Protein AF-A0A3B8ZGS5-F1 (afdb_monomer_lite)

Structure (mmCIF, N/CA/C/O backbone):
data_AF-A0A3B8ZGS5-F1
#
_entry.id   AF-A0A3B8ZGS5-F1
#
loop_
_atom_site.group_PDB
_atom_site.id
_atom_site.type_symbol
_atom_site.label_atom_id
_atom_site.label_alt_id
_atom_site.label_comp_id
_atom_site.label_asym_id
_atom_site.label_entity_id
_atom_site.label_seq_id
_atom_site.pdbx_PDB_ins_code
_atom_site.Cartn_x
_atom_site.Cartn_y
_atom_site.Cartn_z
_atom_site.occupancy
_atom_site.B_iso_or_equiv
_atom_site.auth_seq_id
_atom_site.auth_comp_id
_atom_site.auth_asym_id
_atom_site.auth_atom_id
_atom_site.pdbx_PDB_model_num
ATOM 1 N N . MET A 1 1 ? -25.877 26.469 6.841 1.00 47.53 1 MET A N 1
ATOM 2 C CA . MET A 1 1 ? -24.872 25.607 7.500 1.00 47.53 1 MET A CA 1
ATOM 3 C C . MET A 1 1 ? -23.928 26.502 8.294 1.00 47.53 1 MET A C 1
ATOM 5 O O . MET A 1 1 ? -23.111 27.204 7.712 1.00 47.53 1 MET A O 1
ATOM 9 N N . THR A 1 2 ? -24.150 26.614 9.603 1.00 38.12 2 THR A N 1
ATOM 10 C CA . THR A 1 2 ? -23.536 27.650 10.447 1.00 38.12 2 THR A CA 1
ATOM 11 C C . THR A 1 2 ? -22.122 27.236 10.833 1.00 38.12 2 THR A C 1
ATOM 13 O O . THR A 1 2 ? -21.930 26.337 11.646 1.00 38.12 2 THR A O 1
ATOM 16 N N . ILE A 1 3 ? -21.116 27.889 10.255 1.00 49.31 3 ILE A N 1
ATOM 17 C CA . ILE A 1 3 ? -19.735 27.740 10.712 1.00 49.31 3 ILE A CA 1
ATOM 18 C C . ILE A 1 3 ? -19.666 28.316 12.132 1.00 49.31 3 ILE A C 1
ATOM 20 O O . ILE A 1 3 ? -19.899 29.506 12.343 1.00 49.31 3 ILE A O 1
ATOM 24 N N . SER A 1 4 ? -19.399 27.456 13.117 1.00 54.16 4 SER A N 1
ATOM 25 C CA . SER A 1 4 ? -19.350 27.838 14.530 1.00 54.16 4 SER A CA 1
ATOM 26 C C . SER A 1 4 ? -18.332 28.963 14.766 1.00 54.16 4 SER A C 1
ATOM 28 O O . SER A 1 4 ? -17.209 28.927 14.257 1.00 54.16 4 SER A O 1
ATOM 30 N N . HIS A 1 5 ? -18.709 29.955 15.579 1.00 51.34 5 HIS A N 1
ATOM 31 C CA . HIS A 1 5 ? -17.921 31.154 15.911 1.00 51.34 5 HIS A CA 1
ATOM 32 C C . HIS A 1 5 ? -16.497 30.830 16.421 1.00 51.34 5 HIS A C 1
ATOM 34 O O . HIS A 1 5 ? -15.553 31.609 16.244 1.00 51.34 5 HIS A O 1
ATOM 40 N N . ARG A 1 6 ? -16.314 29.633 17.002 1.00 52.38 6 ARG A N 1
ATOM 41 C CA . ARG A 1 6 ? -15.012 29.113 17.444 1.00 52.38 6 ARG A CA 1
ATOM 42 C C . ARG A 1 6 ? -14.059 28.820 16.279 1.00 52.38 6 ARG A C 1
ATOM 44 O O . ARG A 1 6 ? -12.874 29.127 16.392 1.00 52.38 6 ARG A O 1
ATOM 51 N N . LEU A 1 7 ? -14.564 28.327 15.145 1.00 55.72 7 LEU A N 1
ATOM 52 C CA . LEU A 1 7 ? -13.753 28.048 13.955 1.00 55.72 7 LEU A CA 1
ATOM 53 C C . LEU A 1 7 ? -13.251 29.350 13.311 1.00 55.72 7 LEU A C 1
ATOM 55 O O . LEU A 1 7 ? -12.074 29.463 12.973 1.00 55.72 7 LEU A O 1
ATOM 59 N N . LEU A 1 8 ? -14.101 30.382 13.243 1.00 56.75 8 LEU A N 1
ATOM 60 C CA . LEU A 1 8 ? -13.719 31.696 12.708 1.00 56.75 8 LEU A CA 1
ATOM 61 C C . LEU A 1 8 ? -12.617 32.372 13.544 1.00 56.75 8 LEU A C 1
ATOM 63 O O . LEU A 1 8 ? -11.706 33.007 13.005 1.00 56.75 8 LEU A O 1
ATOM 67 N N . THR A 1 9 ? -12.686 32.213 14.867 1.00 53.72 9 THR A N 1
ATOM 68 C CA . THR A 1 9 ? -11.722 32.806 15.807 1.00 53.72 9 THR A CA 1
ATOM 69 C C . THR A 1 9 ? -10.350 32.131 15.713 1.00 53.72 9 THR A C 1
ATOM 71 O O . THR A 1 9 ? -9.321 32.812 15.716 1.00 53.72 9 THR A O 1
ATOM 74 N N . LEU A 1 10 ? -10.321 30.804 15.547 1.00 56.22 10 LEU A N 1
ATOM 75 C CA . LEU A 1 10 ? -9.086 30.045 15.329 1.00 56.22 10 LEU A CA 1
ATOM 76 C C . LEU A 1 10 ? -8.436 30.388 13.977 1.00 56.22 10 LEU A C 1
ATOM 78 O O . LEU A 1 10 ? -7.222 30.591 13.907 1.00 56.22 10 LEU A O 1
ATOM 82 N N . LEU A 1 11 ? -9.241 30.573 12.925 1.00 59.12 11 LEU A N 1
ATOM 83 C CA . LEU A 1 11 ? -8.755 30.969 11.599 1.00 59.12 11 LEU A CA 1
ATOM 84 C C . LEU A 1 11 ? -8.170 32.395 11.585 1.00 59.12 11 LEU A C 1
ATOM 86 O O . LEU A 1 11 ? -7.154 32.630 10.928 1.00 59.12 11 LEU A O 1
ATOM 90 N N . ARG A 1 12 ? -8.738 33.343 12.352 1.00 61.16 12 ARG A N 1
ATOM 91 C CA . ARG A 1 12 ? -8.172 34.701 12.514 1.00 61.16 12 ARG A CA 1
ATOM 92 C C . ARG A 1 12 ? -6.821 34.702 13.236 1.00 61.16 12 ARG A C 1
ATOM 94 O O . ARG A 1 12 ? -5.931 35.444 12.830 1.00 61.16 12 ARG A O 1
ATOM 101 N N . ARG A 1 13 ? -6.635 33.854 14.255 1.00 59.31 13 ARG A N 1
ATOM 102 C CA . ARG A 1 13 ? -5.340 33.712 14.950 1.00 59.31 13 ARG A CA 1
ATOM 103 C C . ARG A 1 13 ? -4.267 33.063 14.066 1.00 59.31 13 ARG A C 1
ATOM 105 O O . ARG A 1 13 ? -3.110 33.470 14.135 1.00 59.31 13 ARG A O 1
ATOM 112 N N . SER A 1 14 ? -4.646 32.120 13.198 1.00 55.78 14 SER A N 1
ATOM 113 C CA . SER A 1 14 ? -3.721 31.466 12.258 1.00 55.78 14 SER A CA 1
ATOM 114 C C . SER A 1 14 ? -3.188 32.425 11.175 1.00 55.78 14 SER A C 1
ATOM 116 O O . SER A 1 14 ? -1.990 32.423 10.883 1.00 55.78 14 SER A O 1
ATOM 118 N N . LYS A 1 15 ? -4.026 33.348 10.665 1.00 56.66 15 LYS A N 1
ATOM 119 C CA . LYS A 1 15 ? -3.617 34.372 9.676 1.00 56.66 15 LYS A CA 1
ATOM 120 C C . LYS A 1 15 ? -2.431 35.232 10.133 1.00 56.66 15 LYS A C 1
ATOM 122 O O . LYS A 1 15 ? -1.533 35.482 9.334 1.00 56.66 15 LYS A O 1
ATOM 127 N N . ASN A 1 16 ? -2.389 35.632 11.406 1.00 51.88 16 ASN A N 1
ATOM 128 C CA . ASN A 1 16 ? -1.312 36.485 11.926 1.00 51.88 16 ASN A CA 1
ATOM 129 C C . ASN A 1 16 ? 0.015 35.736 12.133 1.00 51.88 16 ASN A C 1
ATOM 131 O O . ASN A 1 16 ? 1.069 36.365 12.141 1.00 51.88 16 ASN A O 1
ATOM 135 N N . LYS A 1 17 ? -0.011 34.402 12.275 1.00 58.69 17 LYS A N 1
ATOM 136 C CA . LYS A 1 17 ? 1.197 33.594 12.515 1.00 58.69 17 LYS A CA 1
ATOM 137 C C . LYS A 1 17 ? 1.840 33.069 11.220 1.00 58.69 17 LYS A C 1
ATOM 139 O O . LYS A 1 17 ? 3.037 32.808 11.206 1.00 58.69 17 LYS A O 1
ATOM 144 N N . MET A 1 18 ? 1.086 32.951 10.120 1.00 56.12 18 MET A N 1
ATOM 145 C CA . MET A 1 18 ? 1.530 32.257 8.893 1.00 56.12 18 MET A CA 1
ATOM 146 C C . MET A 1 18 ? 2.037 33.156 7.745 1.00 56.12 18 MET A C 1
ATOM 148 O O . MET A 1 18 ? 2.210 32.689 6.621 1.00 56.12 18 MET A O 1
ATOM 152 N N . SER A 1 19 ? 2.338 34.431 8.001 1.00 50.88 19 SER A N 1
ATOM 153 C CA . SER A 1 19 ? 2.693 35.422 6.965 1.00 50.88 19 SER A CA 1
ATOM 154 C C . SER A 1 19 ? 4.053 35.227 6.250 1.00 50.88 19 SER A C 1
ATOM 156 O O . SER A 1 19 ? 4.438 36.092 5.467 1.00 50.88 19 SER A O 1
ATOM 158 N N . LYS A 1 20 ? 4.813 34.145 6.473 1.00 57.00 20 LYS A N 1
ATOM 159 C CA . LYS A 1 20 ? 6.208 34.048 5.981 1.00 57.00 20 LYS A CA 1
ATOM 160 C C . LYS A 1 20 ? 6.483 33.046 4.853 1.00 57.00 20 LYS A C 1
ATOM 162 O O . LYS A 1 20 ? 7.611 32.995 4.385 1.00 57.00 20 LYS A O 1
ATOM 167 N N . SER A 1 21 ? 5.496 32.290 4.363 1.00 57.78 21 SER A N 1
ATOM 168 C CA . SER A 1 21 ? 5.717 31.369 3.233 1.00 57.78 21 SER A CA 1
ATOM 169 C C . SER A 1 21 ? 4.589 31.428 2.207 1.00 57.78 21 SER A C 1
ATOM 171 O O . SER A 1 21 ? 3.412 31.265 2.536 1.00 57.78 21 SER A O 1
ATOM 173 N N . SER A 1 22 ? 4.953 31.642 0.941 1.00 55.81 22 SER A N 1
ATOM 174 C CA . SER A 1 22 ? 4.028 31.622 -0.197 1.00 55.81 22 SER A CA 1
ATOM 175 C C . SER A 1 22 ? 3.316 30.272 -0.355 1.00 55.81 22 SER A C 1
ATOM 177 O O . SER A 1 22 ? 2.145 30.268 -0.727 1.00 55.81 22 SER A O 1
ATOM 179 N N . SER A 1 23 ? 3.940 29.154 0.046 1.00 55.75 23 SER A N 1
ATOM 180 C CA . SER A 1 23 ? 3.273 27.841 0.093 1.00 55.75 23 SER A CA 1
ATOM 181 C C . SER A 1 23 ? 2.126 27.799 1.106 1.00 55.75 23 SER A C 1
ATOM 183 O O . SER A 1 23 ? 1.057 27.274 0.800 1.00 55.75 23 SER A O 1
ATOM 185 N N . ASN A 1 24 ? 2.286 28.430 2.276 1.00 53.22 24 ASN A N 1
ATOM 186 C CA . ASN A 1 24 ? 1.238 28.457 3.306 1.00 53.22 24 ASN A CA 1
ATOM 187 C C . ASN A 1 24 ? 0.041 29.332 2.913 1.00 53.22 24 ASN A C 1
ATOM 189 O O . ASN A 1 24 ? -1.090 29.046 3.305 1.00 53.22 24 ASN A O 1
ATOM 193 N N . ARG A 1 25 ? 0.260 30.371 2.094 1.00 56.31 25 ARG A N 1
ATOM 194 C CA . ARG A 1 25 ? -0.832 31.198 1.552 1.00 56.31 25 ARG A CA 1
ATOM 195 C C . ARG A 1 25 ? -1.698 30.417 0.564 1.00 56.31 25 ARG A C 1
ATOM 197 O O . ARG A 1 25 ? -2.920 30.532 0.617 1.00 56.31 25 ARG A O 1
ATOM 204 N N . ASN A 1 26 ? -1.077 29.595 -0.282 1.00 51.69 26 ASN A N 1
ATOM 205 C CA . ASN A 1 26 ? -1.786 28.789 -1.277 1.00 51.69 26 ASN A CA 1
ATOM 206 C C . ASN A 1 26 ? -2.587 27.650 -0.628 1.00 51.69 26 ASN A C 1
ATOM 208 O O . ASN A 1 26 ? -3.735 27.431 -1.002 1.00 51.69 26 ASN A O 1
ATOM 212 N N . LEU A 1 27 ? -2.037 26.998 0.401 1.00 57.28 27 LEU A N 1
ATOM 213 C CA . LEU A 1 27 ? -2.733 25.957 1.170 1.00 57.28 27 LEU A CA 1
ATOM 214 C C . LEU A 1 27 ? -3.949 26.499 1.937 1.00 57.28 27 LEU A C 1
ATOM 216 O O . LEU A 1 27 ? -5.017 25.895 1.916 1.00 57.28 27 LEU A O 1
ATOM 220 N N . PHE A 1 28 ? -3.823 27.665 2.578 1.00 58.69 28 PHE A N 1
ATOM 221 C CA . PHE A 1 28 ? -4.922 28.250 3.352 1.00 58.69 28 PHE A CA 1
ATOM 222 C C . PHE A 1 28 ? -6.029 28.830 2.466 1.00 58.69 28 PHE A C 1
ATOM 224 O O . PHE A 1 28 ? -7.204 28.735 2.815 1.00 58.69 28 PHE A O 1
ATOM 231 N N . ARG A 1 29 ? -5.664 29.398 1.305 1.00 56.28 29 ARG A N 1
ATOM 232 C CA . ARG A 1 29 ? -6.634 29.788 0.273 1.00 56.28 29 ARG A CA 1
ATOM 233 C C . ARG A 1 29 ? -7.429 28.555 -0.165 1.00 56.28 29 ARG A C 1
ATOM 235 O O . ARG A 1 29 ? -8.645 28.551 -0.031 1.00 56.28 29 ARG A O 1
ATOM 242 N N . ARG A 1 30 ? -6.737 27.461 -0.495 1.00 56.09 30 ARG A N 1
ATOM 243 C CA . ARG A 1 30 ? -7.349 26.202 -0.944 1.00 56.09 30 ARG A CA 1
ATOM 244 C C . ARG A 1 30 ? -8.285 25.544 0.082 1.00 56.09 30 ARG A C 1
ATOM 246 O O . ARG A 1 30 ? -9.258 24.912 -0.297 1.00 56.09 30 ARG A O 1
ATOM 253 N N . LEU A 1 31 ? -8.036 25.714 1.383 1.00 58.28 31 LEU A N 1
ATOM 254 C CA . LEU A 1 31 ? -8.888 25.156 2.446 1.00 58.28 31 LEU A CA 1
ATOM 255 C C . LEU A 1 31 ? -10.187 25.944 2.694 1.00 58.28 31 LEU A C 1
ATOM 257 O O . LEU A 1 31 ? -11.115 25.397 3.298 1.00 58.28 31 LEU A O 1
ATOM 261 N N . ILE A 1 32 ? -10.241 27.214 2.279 1.00 63.81 32 ILE A N 1
ATOM 262 C CA . ILE A 1 32 ? -11.315 28.153 2.645 1.00 63.81 32 ILE A CA 1
ATOM 263 C C . ILE A 1 32 ? -12.138 28.600 1.433 1.00 63.81 32 ILE A C 1
ATOM 265 O O . ILE A 1 32 ? -13.312 28.914 1.614 1.00 63.81 32 ILE A O 1
ATOM 269 N N . THR A 1 33 ? -11.555 28.652 0.230 1.00 53.88 33 THR A N 1
ATOM 270 C CA . THR A 1 33 ? -12.253 29.151 -0.969 1.00 53.88 33 THR A CA 1
ATOM 271 C C . THR A 1 33 ? -12.751 28.077 -1.918 1.00 53.88 33 THR A C 1
ATOM 273 O O . THR A 1 33 ? -13.684 28.368 -2.659 1.00 53.88 33 THR A O 1
ATOM 276 N N . GLU A 1 34 ? -12.201 26.863 -1.886 1.00 57.06 34 GLU A N 1
ATOM 277 C CA . GLU A 1 34 ? -12.686 25.807 -2.777 1.00 57.06 34 GLU A CA 1
ATOM 278 C C . GLU A 1 34 ? -13.935 25.134 -2.186 1.00 57.06 34 GLU A C 1
ATOM 280 O O . GLU A 1 34 ? -13.956 24.846 -0.978 1.00 57.06 34 GLU A O 1
ATOM 285 N N . PRO A 1 35 ? -14.983 24.882 -3.000 1.00 58.28 35 PRO A N 1
ATOM 286 C CA . PRO A 1 35 ? -16.100 24.0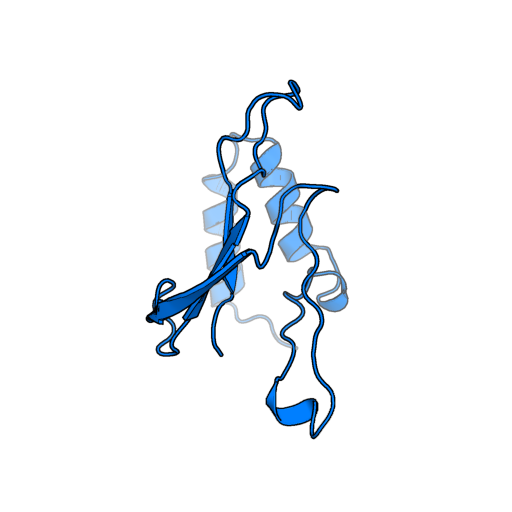31 -2.610 1.00 58.28 35 PRO A CA 1
ATOM 287 C C . PRO A 1 35 ? -15.568 22.729 -2.004 1.00 58.28 35 PRO A C 1
ATOM 289 O O . PRO A 1 35 ? -14.584 22.174 -2.491 1.00 58.28 35 PRO A O 1
ATOM 292 N N . LEU A 1 36 ? -16.197 22.239 -0.930 1.00 57.00 36 LEU A N 1
ATOM 293 C CA . LEU A 1 36 ? -15.723 21.057 -0.189 1.00 57.00 36 LEU A CA 1
ATOM 294 C C . LEU A 1 36 ? -15.540 19.812 -1.078 1.00 57.00 36 LEU A C 1
ATOM 296 O O . LEU A 1 36 ? -14.762 18.939 -0.712 1.00 57.00 36 LEU A O 1
ATOM 300 N N . GLU A 1 37 ? -16.182 19.789 -2.244 1.00 54.03 37 GLU A N 1
ATOM 301 C CA . GLU A 1 37 ? -16.098 18.740 -3.264 1.00 54.03 37 GLU A CA 1
ATOM 302 C C . GLU A 1 37 ? -14.771 18.718 -4.053 1.00 54.03 37 GLU A C 1
ATOM 304 O O . GLU A 1 37 ? -14.395 17.680 -4.584 1.00 54.03 37 GLU A O 1
ATOM 309 N N . GLU A 1 38 ? -14.013 19.821 -4.108 1.00 57.06 38 GLU A N 1
ATOM 310 C CA . GLU A 1 38 ? -12.672 19.865 -4.733 1.00 57.06 38 GLU A CA 1
ATOM 311 C C . GLU A 1 38 ? -11.530 19.663 -3.728 1.00 57.06 38 GLU A C 1
ATOM 313 O O . GLU A 1 38 ? -10.339 19.662 -4.077 1.00 57.06 38 GLU A O 1
ATOM 318 N N . ARG A 1 39 ? -11.866 19.446 -2.450 1.00 58.41 39 ARG A N 1
ATOM 319 C CA . ARG A 1 39 ? -10.906 18.844 -1.528 1.00 58.41 39 ARG A CA 1
ATOM 320 C C . ARG A 1 39 ? -10.612 17.483 -2.115 1.00 58.41 39 ARG A C 1
ATOM 322 O O . ARG A 1 39 ? -11.522 16.682 -2.247 1.00 58.41 39 ARG A O 1
ATOM 329 N N . ARG A 1 40 ? -9.364 17.236 -2.507 1.00 56.72 40 ARG A N 1
ATOM 330 C CA . ARG A 1 40 ? -8.917 15.915 -2.940 1.00 56.72 40 ARG A CA 1
ATOM 331 C C . ARG A 1 40 ? -9.195 14.958 -1.780 1.00 56.72 40 ARG A C 1
ATOM 333 O O . ARG A 1 40 ? -8.404 14.879 -0.844 1.00 56.72 40 ARG A O 1
ATOM 340 N N . LEU A 1 41 ? -10.376 14.348 -1.800 1.00 51.34 41 LEU A N 1
ATOM 341 C CA . LEU A 1 41 ? -10.790 13.328 -0.865 1.00 51.34 41 LEU A CA 1
ATOM 342 C C . LEU A 1 41 ? -9.760 12.226 -1.060 1.00 51.34 41 LEU A C 1
ATOM 344 O O . LEU A 1 41 ? -9.540 11.781 -2.191 1.00 51.34 41 LEU A O 1
ATOM 348 N N . LEU A 1 42 ? -9.071 11.843 0.015 1.00 53.94 42 LEU A N 1
ATOM 349 C CA . LEU A 1 42 ? -8.420 10.542 0.028 1.00 53.94 42 LEU A CA 1
ATOM 350 C C . LEU A 1 42 ? -9.510 9.571 -0.413 1.00 53.94 42 LEU A C 1
ATOM 352 O O . LEU A 1 42 ? -10.581 9.530 0.193 1.00 53.94 42 LEU A O 1
ATOM 356 N N . THR A 1 43 ? -9.320 8.947 -1.570 1.00 63.78 43 THR A N 1
ATOM 357 C CA . THR A 1 43 ? -10.334 8.063 -2.127 1.00 63.78 43 THR A CA 1
ATOM 358 C C . THR A 1 43 ? -10.223 6.782 -1.324 1.00 63.78 43 THR A C 1
ATOM 360 O O . THR A 1 43 ? -9.465 5.886 -1.676 1.00 63.78 43 THR A O 1
ATOM 363 N N . THR A 1 44 ? -10.879 6.759 -0.166 1.00 69.56 44 THR A N 1
ATOM 364 C CA . THR A 1 44 ? -11.005 5.558 0.646 1.00 69.56 44 THR A CA 1
ATOM 365 C C . THR A 1 44 ? -11.762 4.546 -0.196 1.00 69.56 44 THR A C 1
ATOM 367 O O . THR A 1 44 ? -12.904 4.785 -0.590 1.00 69.56 44 THR A O 1
ATOM 370 N N . ILE A 1 45 ? -11.098 3.444 -0.525 1.00 75.00 45 ILE A N 1
ATOM 371 C CA . ILE A 1 45 ? -11.756 2.296 -1.130 1.00 75.00 45 ILE A CA 1
ATOM 372 C C . ILE A 1 45 ? -12.320 1.486 0.029 1.00 75.00 45 ILE A C 1
ATOM 374 O O . ILE A 1 45 ? -11.561 0.931 0.818 1.00 75.00 45 ILE A O 1
ATOM 378 N N . ASP A 1 46 ? -13.644 1.433 0.139 1.00 76.81 46 ASP A N 1
ATOM 379 C CA . ASP A 1 46 ? -14.300 0.525 1.074 1.00 76.81 46 ASP A CA 1
ATOM 380 C C . ASP A 1 46 ? -14.130 -0.913 0.566 1.00 76.81 46 ASP A C 1
ATOM 382 O O . ASP A 1 46 ? -14.788 -1.330 -0.392 1.00 76.81 46 ASP A O 1
ATOM 386 N N . LEU A 1 47 ? -13.240 -1.671 1.209 1.00 74.31 47 LEU A N 1
ATOM 387 C CA . LEU A 1 47 ? -12.962 -3.060 0.851 1.00 74.31 47 LEU A CA 1
ATOM 388 C C . LEU A 1 47 ? -14.192 -3.962 1.022 1.00 74.31 47 LEU A C 1
ATOM 390 O O . LEU A 1 47 ? -14.348 -4.920 0.266 1.00 74.31 47 LEU A O 1
ATOM 394 N N . ALA A 1 48 ? -15.093 -3.646 1.959 1.00 77.44 48 ALA A N 1
ATOM 395 C CA . ALA A 1 48 ? -16.319 -4.413 2.162 1.00 77.44 48 ALA A CA 1
ATOM 396 C C . ALA A 1 48 ? -17.310 -4.219 1.003 1.00 77.44 48 ALA A C 1
ATOM 398 O O . ALA A 1 48 ? -18.077 -5.129 0.681 1.00 77.44 48 ALA A O 1
ATOM 399 N N . SER A 1 49 ? -17.261 -3.066 0.328 1.00 83.56 49 SER A N 1
ATOM 400 C CA . SER A 1 49 ? -18.110 -2.773 -0.834 1.00 83.56 49 SER A CA 1
ATOM 401 C C . SER A 1 49 ? -17.702 -3.520 -2.111 1.00 83.56 49 SER A C 1
ATOM 403 O O . SER A 1 49 ? -18.482 -3.582 -3.062 1.00 83.56 49 SER A O 1
ATOM 405 N N . LEU A 1 50 ? -16.505 -4.117 -2.140 1.00 81.88 50 LEU A N 1
ATOM 406 C CA . LEU A 1 50 ? -15.992 -4.825 -3.314 1.00 81.88 50 LEU A CA 1
ATOM 407 C C . LEU A 1 50 ? -16.687 -6.178 -3.540 1.00 81.88 50 LEU A C 1
ATOM 409 O O . LEU A 1 50 ? -16.722 -6.675 -4.666 1.00 81.88 50 LEU A O 1
ATOM 413 N N . GLY A 1 51 ? -17.269 -6.786 -2.502 1.00 82.81 51 GLY A N 1
ATOM 414 C CA . GLY A 1 51 ? -17.870 -8.118 -2.596 1.00 82.81 51 GLY A CA 1
ATOM 415 C C . GLY A 1 51 ? -16.841 -9.167 -3.033 1.00 82.81 51 GLY A C 1
ATOM 416 O O . GLY A 1 51 ? -15.875 -9.422 -2.323 1.00 82.81 51 GLY A O 1
ATOM 417 N N . SER A 1 52 ? -17.043 -9.783 -4.203 1.00 86.56 52 SER A N 1
ATOM 418 C CA . SER A 1 52 ? -16.064 -10.698 -4.815 1.00 86.56 52 SER A CA 1
ATOM 419 C C . SER A 1 52 ? -15.087 -10.007 -5.773 1.00 86.56 52 SER A C 1
ATOM 421 O O . SER A 1 52 ? -14.240 -10.677 -6.365 1.00 86.56 52 SER A O 1
ATOM 423 N N . ALA A 1 53 ? -15.238 -8.700 -6.003 1.00 84.94 53 ALA A N 1
ATOM 424 C CA . ALA A 1 53 ? -14.280 -7.928 -6.775 1.00 84.94 53 ALA A CA 1
ATOM 425 C C . ALA A 1 53 ? -13.006 -7.703 -5.950 1.00 84.94 53 ALA A C 1
ATOM 427 O O . ALA A 1 53 ? -13.037 -7.624 -4.725 1.00 84.94 53 ALA A O 1
ATOM 428 N N . GLY A 1 54 ? -11.874 -7.607 -6.638 1.00 83.12 54 GLY A N 1
ATOM 429 C CA . GLY A 1 54 ? -10.594 -7.263 -6.030 1.00 83.12 54 GLY A CA 1
ATOM 430 C C . GLY A 1 54 ? -10.139 -5.868 -6.434 1.00 83.12 54 GLY A C 1
ATOM 431 O O . GLY A 1 54 ? -10.753 -5.205 -7.271 1.00 83.12 54 GLY A O 1
ATOM 432 N N . ILE A 1 55 ? -9.004 -5.462 -5.876 1.00 85.50 55 ILE A N 1
ATOM 433 C CA . ILE A 1 55 ? -8.249 -4.299 -6.335 1.00 85.50 55 ILE A CA 1
ATOM 434 C C . ILE A 1 55 ? -6.924 -4.749 -6.938 1.00 85.50 55 ILE A C 1
ATOM 436 O O . ILE A 1 55 ? -6.331 -5.742 -6.519 1.00 85.50 55 ILE A O 1
ATOM 440 N N . THR A 1 56 ? -6.449 -3.995 -7.922 1.00 88.19 56 THR A N 1
ATOM 441 C CA . THR A 1 56 ? -5.086 -4.119 -8.437 1.00 88.19 56 THR A CA 1
ATOM 442 C C . THR A 1 56 ? -4.314 -2.880 -8.029 1.00 88.19 56 THR A C 1
ATOM 444 O O . THR A 1 56 ? -4.753 -1.760 -8.285 1.00 88.19 56 THR A O 1
ATOM 447 N N . ILE A 1 57 ? -3.167 -3.091 -7.390 1.00 89.00 57 ILE A N 1
ATOM 448 C CA . ILE A 1 57 ? -2.248 -2.027 -6.994 1.00 89.00 57 ILE A CA 1
ATOM 449 C C . ILE A 1 57 ? -1.073 -2.066 -7.968 1.00 89.00 57 ILE A C 1
ATOM 451 O O . ILE A 1 57 ? -0.389 -3.083 -8.078 1.00 89.00 57 ILE A O 1
ATOM 455 N N . PHE A 1 58 ? -0.862 -0.968 -8.691 1.00 89.75 58 PHE A N 1
ATOM 456 C CA . PHE A 1 58 ? 0.265 -0.813 -9.607 1.00 89.75 58 PHE A CA 1
ATOM 457 C C . PHE A 1 58 ? 1.455 -0.177 -8.879 1.00 89.75 58 PHE A C 1
ATOM 459 O O . PHE A 1 58 ? 1.267 0.670 -8.005 1.00 89.75 58 PHE A O 1
ATOM 466 N N . GLY A 1 59 ? 2.673 -0.600 -9.233 1.00 89.00 59 GLY A N 1
ATOM 467 C CA . GLY A 1 59 ? 3.903 0.085 -8.821 1.00 89.00 59 GLY A CA 1
ATOM 468 C C . GLY A 1 59 ? 4.026 1.475 -9.450 1.00 89.00 59 GLY A C 1
ATOM 469 O O . GLY A 1 59 ? 3.247 1.814 -10.344 1.00 89.00 59 GLY A O 1
ATOM 470 N N . ALA A 1 60 ? 4.984 2.271 -8.970 1.00 88.75 60 ALA A N 1
ATOM 471 C CA . ALA A 1 60 ? 5.198 3.627 -9.467 1.00 88.75 60 ALA A CA 1
ATOM 472 C C . ALA A 1 60 ? 5.682 3.633 -10.924 1.00 88.75 60 ALA A C 1
ATOM 474 O O . ALA A 1 60 ? 5.093 4.332 -11.749 1.00 88.75 60 ALA A O 1
ATOM 475 N N . ASP A 1 61 ? 6.683 2.809 -11.239 1.00 88.19 61 ASP A N 1
ATOM 476 C CA . ASP A 1 61 ? 7.303 2.728 -12.556 1.00 88.19 61 ASP A CA 1
ATOM 477 C C . ASP A 1 61 ? 7.368 1.283 -13.091 1.00 88.19 61 ASP A C 1
ATOM 479 O O . ASP A 1 61 ? 7.147 0.284 -12.394 1.00 88.19 61 ASP A O 1
ATOM 483 N N . ALA A 1 62 ? 7.636 1.162 -14.394 1.00 86.88 62 ALA A N 1
ATOM 484 C CA . ALA A 1 62 ? 7.879 -0.131 -15.022 1.00 86.88 62 ALA A CA 1
ATOM 485 C C . ALA A 1 62 ? 9.157 -0.773 -14.453 1.00 86.88 62 ALA A C 1
ATOM 487 O O . ALA A 1 62 ? 10.136 -0.089 -14.184 1.00 86.88 62 ALA A O 1
ATOM 488 N N . ASP A 1 63 ? 9.154 -2.100 -14.316 1.00 87.88 63 ASP A N 1
ATOM 489 C CA . ASP A 1 63 ? 10.278 -2.901 -13.805 1.00 87.88 63 ASP A CA 1
ATOM 490 C C . ASP A 1 63 ? 10.675 -2.693 -12.330 1.00 87.88 63 ASP A C 1
ATOM 492 O O . ASP A 1 63 ? 11.580 -3.383 -11.860 1.00 87.88 63 ASP A O 1
ATOM 496 N N . ASP A 1 64 ?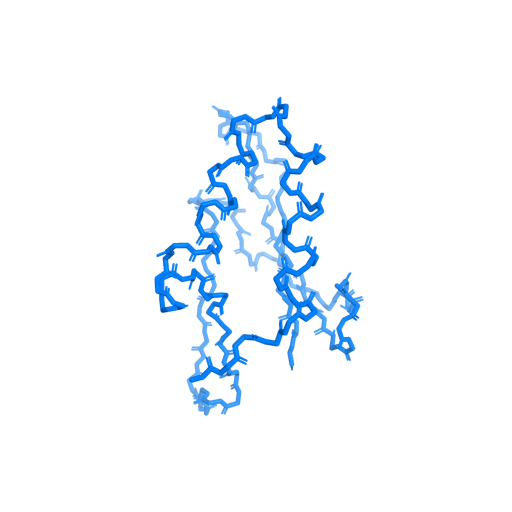 9.935 -1.899 -11.547 1.00 90.31 64 ASP A N 1
ATOM 497 C CA . ASP A 1 64 ? 10.154 -1.728 -10.095 1.00 90.31 64 ASP A CA 1
ATOM 498 C C . ASP A 1 64 ? 10.031 -3.026 -9.283 1.00 90.31 64 ASP A C 1
ATOM 500 O O . ASP A 1 64 ? 10.453 -3.120 -8.123 1.00 90.31 64 ASP A O 1
ATOM 504 N N . ARG A 1 65 ? 9.432 -4.056 -9.891 1.00 92.88 65 ARG A N 1
ATOM 505 C CA . ARG A 1 65 ? 9.083 -5.327 -9.245 1.00 92.88 65 ARG A CA 1
ATOM 506 C C .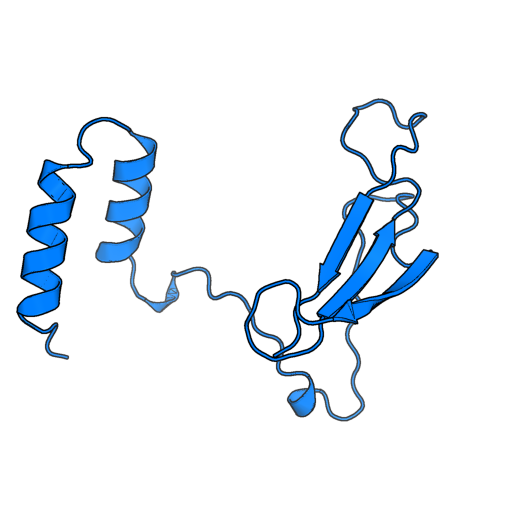 ARG A 1 65 ? 8.236 -5.115 -7.990 1.00 92.88 65 ARG A C 1
ATOM 508 O O . ARG A 1 65 ? 8.424 -5.808 -6.990 1.00 92.88 65 ARG A O 1
ATOM 515 N N . SER A 1 66 ? 7.319 -4.149 -8.044 1.00 94.75 66 SER A N 1
ATOM 516 C CA . SER A 1 66 ? 6.280 -3.993 -7.028 1.00 94.75 66 SER A CA 1
ATOM 517 C C . SER A 1 66 ? 5.478 -5.289 -6.898 1.00 94.75 66 SER A C 1
ATOM 519 O O . SER A 1 66 ? 5.179 -5.946 -7.896 1.00 94.75 66 SER A O 1
ATOM 521 N N . GLY A 1 67 ? 5.177 -5.683 -5.663 1.00 95.62 67 GLY A N 1
ATOM 522 C CA . GLY A 1 67 ? 4.484 -6.938 -5.371 1.00 95.62 67 GLY A CA 1
ATOM 523 C C . GLY A 1 67 ? 5.397 -8.162 -5.286 1.00 95.62 67 GLY A C 1
ATOM 524 O O . GLY A 1 67 ? 4.889 -9.269 -5.131 1.00 95.62 67 GLY A O 1
ATOM 525 N N . ILE A 1 68 ? 6.728 -8.000 -5.348 1.00 96.38 68 ILE A N 1
ATOM 526 C CA . ILE A 1 68 ? 7.663 -9.130 -5.183 1.00 96.38 68 ILE A CA 1
ATOM 527 C C . ILE A 1 68 ? 7.594 -9.754 -3.782 1.00 96.38 68 ILE A C 1
ATOM 529 O O . ILE A 1 68 ? 7.878 -10.938 -3.612 1.00 96.38 68 ILE A O 1
ATOM 533 N N . SER A 1 69 ? 7.209 -8.963 -2.781 1.00 96.25 69 SER A N 1
ATOM 534 C CA . SER A 1 69 ? 6.915 -9.419 -1.428 1.00 96.25 69 SER A CA 1
ATOM 535 C C . SER A 1 69 ? 5.787 -8.591 -0.819 1.00 96.25 69 SER A C 1
ATOM 537 O O . SER A 1 69 ? 5.647 -7.399 -1.103 1.00 96.25 69 SER A O 1
ATOM 539 N N . VAL A 1 70 ? 4.995 -9.239 0.036 1.00 96.81 70 VAL A N 1
ATOM 540 C CA . VAL A 1 70 ? 3.941 -8.618 0.844 1.00 96.81 70 VAL A CA 1
ATOM 541 C C . VAL A 1 70 ? 4.063 -9.143 2.270 1.00 96.81 70 VAL A C 1
ATOM 543 O O . VAL A 1 70 ? 4.301 -10.335 2.468 1.00 96.81 70 VAL A O 1
ATOM 546 N N . SER A 1 71 ? 3.917 -8.263 3.257 1.00 97.62 71 SER A N 1
ATOM 547 C CA . SER A 1 71 ? 3.902 -8.628 4.677 1.00 97.62 71 SER A CA 1
ATOM 548 C C . SER A 1 71 ? 2.903 -7.768 5.443 1.00 97.62 71 SER A C 1
ATOM 550 O O . SER A 1 71 ? 2.673 -6.615 5.081 1.00 97.62 71 SER A O 1
ATOM 552 N N . SER A 1 72 ? 2.363 -8.311 6.537 1.00 96.06 72 SER A N 1
ATOM 553 C CA . SER A 1 72 ? 1.718 -7.490 7.568 1.00 96.06 72 SER A CA 1
ATOM 554 C C . SER A 1 72 ? 2.734 -6.486 8.125 1.00 96.06 72 SER A C 1
ATOM 556 O O . SER A 1 72 ? 3.918 -6.822 8.265 1.00 96.06 72 SER A O 1
ATOM 558 N N . ALA A 1 73 ? 2.271 -5.264 8.388 1.00 96.88 73 ALA A N 1
ATOM 559 C CA . ALA A 1 73 ? 3.058 -4.177 8.963 1.00 96.88 73 ALA A CA 1
ATOM 560 C C . ALA A 1 73 ? 2.566 -3.756 10.365 1.00 96.88 73 ALA A C 1
ATOM 562 O O . ALA A 1 73 ? 3.284 -3.033 11.054 1.00 96.88 73 ALA A O 1
ATOM 563 N N . GLY A 1 74 ? 1.396 -4.248 10.800 1.00 97.31 74 GLY A N 1
ATOM 564 C CA . GLY A 1 74 ? 0.683 -3.741 11.978 1.00 97.31 74 GLY A CA 1
ATOM 565 C C . GLY A 1 74 ? 0.115 -2.343 11.729 1.00 97.31 74 GLY A C 1
ATOM 566 O O . GLY A 1 74 ? 0.199 -1.841 10.616 1.00 97.31 74 GLY A O 1
ATOM 567 N N . ASP A 1 75 ? -0.452 -1.706 12.746 1.00 97.38 75 ASP A N 1
ATOM 568 C CA . ASP A 1 75 ? -0.941 -0.321 12.667 1.00 97.38 75 ASP A CA 1
ATOM 569 C C . ASP A 1 75 ? 0.228 0.690 12.664 1.00 97.38 75 ASP A C 1
ATOM 571 O O . ASP A 1 75 ? 0.789 1.038 13.709 1.00 97.38 75 ASP A O 1
ATOM 575 N N . VAL A 1 76 ? 0.650 1.137 11.478 1.00 97.38 76 VAL A N 1
ATOM 576 C CA . VAL A 1 76 ? 1.786 2.055 11.289 1.00 97.38 76 VAL A CA 1
ATOM 577 C C . VAL A 1 76 ? 1.359 3.512 11.463 1.00 97.38 76 VAL A C 1
ATOM 579 O O . VAL A 1 76 ? 2.184 4.352 11.845 1.00 97.38 76 VAL A O 1
ATOM 582 N N . ASN A 1 77 ? 0.099 3.841 11.170 1.00 93.81 77 ASN A N 1
ATOM 583 C CA . ASN A 1 77 ? -0.392 5.219 11.176 1.00 93.81 77 ASN A CA 1
ATOM 584 C C . ASN A 1 77 ? -1.124 5.619 12.483 1.00 93.81 77 ASN A C 1
ATOM 586 O O . ASN A 1 77 ? -1.328 6.816 12.717 1.00 93.81 77 ASN A O 1
ATOM 590 N N . GLY A 1 78 ? -1.432 4.657 13.355 1.00 96.12 78 GLY A N 1
ATOM 591 C CA . GLY A 1 78 ? -2.074 4.834 14.655 1.00 96.12 78 GLY A CA 1
ATOM 592 C C . GLY A 1 78 ? -3.601 4.950 14.609 1.00 96.12 78 GLY A C 1
ATOM 593 O O . GLY A 1 78 ? -4.163 5.615 15.488 1.00 96.12 78 GLY A O 1
ATOM 594 N N . ASP A 1 79 ? -4.271 4.396 13.596 1.00 93.06 79 ASP A N 1
ATOM 595 C CA . ASP A 1 79 ? -5.732 4.464 13.442 1.00 93.06 79 ASP A CA 1
ATOM 596 C C . ASP A 1 79 ? -6.496 3.270 14.042 1.00 93.06 79 ASP A C 1
ATOM 598 O O . ASP A 1 79 ? -7.726 3.316 14.150 1.00 93.06 79 ASP A O 1
ATOM 602 N N . GLY A 1 80 ? -5.774 2.269 14.547 1.00 95.94 80 GLY A N 1
ATOM 603 C CA . GLY A 1 80 ? -6.324 1.080 15.184 1.00 95.94 80 GLY A CA 1
ATOM 604 C C . GLY A 1 80 ? -6.588 -0.090 14.235 1.00 95.94 80 GLY A C 1
ATOM 605 O O . GLY A 1 80 ? -7.126 -1.100 14.699 1.00 95.94 80 GLY A O 1
ATOM 606 N N . PHE A 1 81 ? -6.216 0.014 12.956 1.00 93.38 81 PHE A N 1
ATOM 607 C CA . PHE A 1 81 ? -6.315 -1.063 11.971 1.00 93.38 81 PHE A CA 1
ATOM 608 C C . PHE A 1 81 ? -4.925 -1.539 11.530 1.00 93.38 81 PHE A C 1
ATOM 610 O O . PHE A 1 81 ? -3.981 -0.765 11.441 1.00 93.38 81 PHE A O 1
ATOM 617 N N . ASP A 1 82 ? -4.781 -2.841 11.263 1.00 96.06 82 ASP 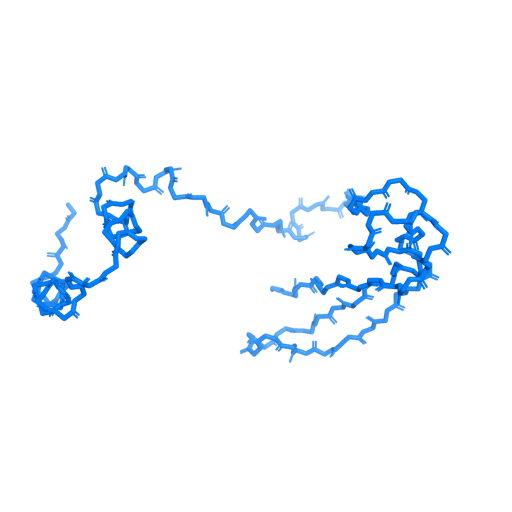A N 1
ATOM 618 C CA . ASP A 1 82 ? -3.507 -3.385 10.784 1.00 96.06 82 ASP A CA 1
ATOM 619 C C . ASP A 1 82 ? -3.250 -2.987 9.320 1.00 96.06 82 ASP A C 1
ATOM 621 O O . ASP A 1 82 ? -4.071 -3.244 8.435 1.00 96.06 82 ASP A O 1
ATOM 625 N N . ASP A 1 83 ? -2.057 -2.458 9.054 1.00 94.88 83 ASP A N 1
ATOM 626 C CA . ASP A 1 83 ? -1.567 -2.117 7.722 1.00 94.88 83 ASP A CA 1
ATOM 627 C C . ASP A 1 83 ? -0.769 -3.271 7.096 1.00 94.88 83 ASP A C 1
ATOM 629 O O . ASP A 1 83 ? -0.348 -4.241 7.747 1.00 94.88 83 ASP A O 1
ATOM 633 N N . PHE A 1 84 ? -0.472 -3.135 5.803 1.00 94.88 84 PHE A N 1
ATOM 634 C CA . PHE A 1 84 ? 0.457 -4.023 5.111 1.00 94.88 84 PHE A CA 1
ATOM 635 C C . PHE A 1 84 ? 1.444 -3.265 4.229 1.00 94.88 84 PHE A C 1
ATOM 637 O O . PHE A 1 84 ? 1.201 -2.147 3.773 1.00 94.88 84 PHE A O 1
ATOM 644 N N . VAL A 1 85 ? 2.585 -3.905 3.982 1.00 97.12 85 VAL A N 1
ATOM 645 C CA . VAL A 1 85 ? 3.670 -3.360 3.168 1.00 97.12 85 VAL A CA 1
ATOM 646 C C . VAL A 1 85 ? 3.875 -4.199 1.914 1.00 97.12 85 VAL A C 1
ATOM 648 O O . VAL A 1 85 ? 3.849 -5.431 1.954 1.00 97.12 85 VAL A O 1
ATOM 651 N N . ILE A 1 86 ? 4.108 -3.513 0.800 1.00 97.25 86 ILE A N 1
ATOM 652 C CA . ILE A 1 86 ? 4.466 -4.089 -0.492 1.00 97.25 86 ILE A CA 1
ATOM 653 C C . ILE A 1 86 ? 5.906 -3.695 -0.809 1.00 97.25 86 ILE A C 1
ATOM 655 O O . ILE A 1 86 ? 6.239 -2.509 -0.840 1.00 97.25 86 ILE A O 1
ATOM 659 N N . GLY A 1 87 ? 6.753 -4.687 -1.075 1.00 95.94 87 GLY A N 1
ATOM 660 C CA . GLY A 1 87 ? 8.115 -4.466 -1.547 1.00 95.94 87 GLY A CA 1
ATOM 661 C C . GLY A 1 87 ? 8.168 -4.228 -3.056 1.00 95.94 87 GLY A C 1
ATOM 662 O O . GLY A 1 87 ? 7.526 -4.943 -3.830 1.00 95.94 87 GLY A O 1
ATOM 663 N N . ALA A 1 88 ? 8.989 -3.265 -3.474 1.00 95.00 88 ALA A N 1
ATOM 664 C CA . ALA A 1 88 ? 9.352 -3.006 -4.863 1.00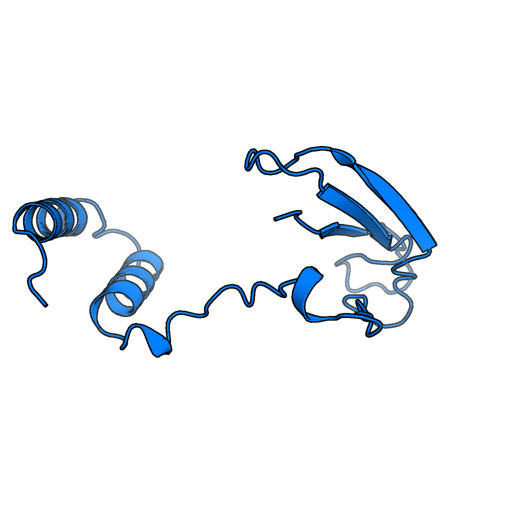 95.00 88 ALA A CA 1
ATOM 665 C C . ALA A 1 88 ? 10.877 -3.016 -4.984 1.00 95.00 88 ALA A C 1
ATOM 667 O O . ALA A 1 88 ? 11.536 -1.982 -4.931 1.00 95.00 88 ALA A O 1
ATOM 668 N N . SER A 1 89 ? 11.460 -4.217 -5.073 1.00 92.44 89 SER A N 1
ATOM 669 C CA . SER A 1 89 ? 12.915 -4.416 -4.933 1.00 92.44 89 SER A CA 1
ATOM 670 C C . SER A 1 89 ? 13.781 -3.640 -5.933 1.00 92.44 89 SER A C 1
ATOM 672 O O . SER A 1 89 ? 14.984 -3.518 -5.715 1.00 92.44 89 SER A O 1
ATOM 674 N N . TRP A 1 90 ? 13.209 -3.188 -7.052 1.00 91.31 90 TRP A N 1
ATOM 675 C CA . TRP A 1 90 ? 13.918 -2.459 -8.103 1.00 91.31 90 TRP A CA 1
ATOM 676 C C . TRP A 1 90 ? 13.464 -1.001 -8.233 1.00 91.31 90 TRP A C 1
ATOM 678 O O . TRP A 1 90 ? 14.045 -0.291 -9.046 1.00 91.31 90 TRP A O 1
ATOM 688 N N . GLY A 1 91 ? 12.510 -0.552 -7.410 1.00 88.00 91 GLY A N 1
ATOM 689 C CA . GLY A 1 91 ? 12.121 0.856 -7.346 1.00 88.00 91 GLY A CA 1
ATOM 690 C C . GLY A 1 91 ? 13.256 1.746 -6.839 1.00 88.00 91 GLY A C 1
ATOM 691 O O . GLY A 1 91 ? 14.186 1.275 -6.172 1.00 88.00 91 GLY A O 1
ATOM 692 N N . GLY A 1 92 ? 13.191 3.041 -7.141 1.00 79.00 92 GLY A N 1
ATOM 693 C CA . GLY A 1 92 ? 14.092 4.028 -6.553 1.00 79.00 92 GLY A CA 1
ATOM 694 C C . GLY A 1 92 ? 14.375 5.245 -7.430 1.00 79.00 92 GLY A C 1
ATOM 695 O O . GLY A 1 92 ? 14.790 5.149 -8.582 1.00 79.00 92 GLY A O 1
ATOM 696 N N . ALA A 1 93 ? 14.297 6.420 -6.811 1.00 61.84 93 ALA A N 1
ATOM 697 C CA . ALA A 1 93 ? 14.488 7.729 -7.430 1.00 61.84 93 ALA A CA 1
ATOM 698 C C . ALA A 1 93 ? 15.957 8.139 -7.707 1.00 61.84 93 ALA A C 1
ATOM 700 O O . ALA A 1 93 ? 16.318 9.297 -7.482 1.00 61.84 93 ALA A O 1
ATOM 701 N N . SER A 1 94 ? 16.827 7.257 -8.223 1.00 60.19 94 SER A N 1
ATOM 702 C CA . SER A 1 94 ? 17.937 7.791 -9.036 1.00 60.19 94 SER A CA 1
ATOM 703 C C . SER A 1 94 ? 17.600 7.593 -10.489 1.00 60.19 94 SER A C 1
ATOM 705 O O . SER A 1 94 ? 17.300 6.478 -10.894 1.00 60.19 94 SER A O 1
ATOM 707 N N . GLY A 1 95 ? 17.754 8.642 -11.292 1.00 58.22 95 GLY A N 1
ATOM 708 C CA . GLY A 1 95 ? 17.651 8.583 -12.752 1.00 58.22 95 GLY A CA 1
ATOM 709 C C . GLY A 1 95 ? 18.694 7.686 -13.439 1.00 58.22 95 GLY A C 1
ATOM 710 O O . GLY A 1 95 ? 19.014 7.916 -14.600 1.00 58.22 95 GLY A O 1
ATOM 711 N N . ASN A 1 96 ? 19.260 6.701 -12.735 1.00 64.69 96 ASN A N 1
ATOM 712 C CA . ASN A 1 96 ? 20.023 5.603 -13.291 1.00 64.69 96 ASN A CA 1
ATOM 713 C C . ASN A 1 96 ? 19.226 4.289 -13.124 1.00 64.69 96 ASN A C 1
ATOM 715 O O . ASN A 1 96 ? 19.180 3.759 -12.012 1.00 64.69 96 ASN A O 1
ATOM 719 N N . PRO A 1 97 ? 18.685 3.714 -14.214 1.00 60.28 97 PRO A N 1
ATOM 720 C CA . PRO A 1 97 ? 17.904 2.468 -14.187 1.00 60.28 97 PRO A CA 1
ATOM 721 C C . PRO A 1 97 ? 18.717 1.230 -13.760 1.00 60.28 97 PRO A C 1
ATOM 723 O O . PRO A 1 97 ? 18.172 0.143 -13.590 1.00 60.28 97 PRO A O 1
ATOM 726 N N . SER A 1 98 ? 20.034 1.368 -13.581 1.00 68.44 98 SER A N 1
ATOM 727 C CA . SER A 1 98 ? 20.906 0.296 -13.083 1.00 68.44 98 SER A CA 1
ATOM 728 C C . SER A 1 98 ? 20.886 0.176 -11.555 1.00 68.44 98 SER A C 1
ATOM 730 O O . SER A 1 98 ? 21.328 -0.839 -11.016 1.00 68.44 98 SER A O 1
ATOM 732 N N . ASN A 1 99 ? 20.402 1.202 -10.848 1.00 67.56 99 ASN A N 1
ATOM 733 C CA . ASN A 1 99 ? 20.412 1.237 -9.393 1.00 67.56 99 ASN A CA 1
ATOM 734 C C . ASN A 1 99 ? 19.081 0.742 -8.822 1.00 67.56 99 ASN A C 1
ATOM 736 O O . ASN A 1 99 ? 18.106 1.477 -8.730 1.00 67.56 99 ASN A O 1
ATOM 740 N N . ARG A 1 100 ? 19.076 -0.519 -8.391 1.00 79.06 100 ARG A N 1
ATOM 741 C CA . ARG A 1 100 ? 17.947 -1.193 -7.735 1.00 79.06 100 ARG A CA 1
ATOM 742 C C . ARG A 1 100 ? 17.958 -0.893 -6.235 1.00 79.06 100 ARG A C 1
ATOM 744 O O . ARG A 1 100 ? 18.344 -1.750 -5.443 1.00 79.06 100 ARG A O 1
ATOM 751 N N . PHE A 1 101 ? 17.652 0.342 -5.847 1.00 83.44 101 PHE A N 1
ATOM 752 C CA . PHE A 1 101 ? 17.723 0.731 -4.430 1.00 83.44 101 PHE A CA 1
ATOM 753 C C . PHE A 1 101 ? 16.619 0.115 -3.578 1.00 83.44 101 PHE A C 1
ATOM 755 O O . PHE A 1 101 ? 16.807 -0.063 -2.377 1.00 83.44 101 PHE A O 1
ATOM 762 N N . GLY A 1 102 ? 15.505 -0.231 -4.216 1.00 89.75 102 GLY A N 1
ATOM 763 C CA . GLY A 1 102 ? 14.307 -0.704 -3.561 1.00 89.75 102 GLY A CA 1
ATOM 764 C C . GLY A 1 102 ? 13.428 0.452 -3.094 1.00 89.75 102 GLY A C 1
ATOM 765 O O . GLY A 1 102 ? 13.897 1.448 -2.545 1.00 89.75 102 GLY A O 1
ATOM 766 N N . GLU A 1 103 ? 12.127 0.269 -3.267 1.00 91.62 103 GLU A N 1
ATOM 767 C CA . GLU A 1 103 ? 11.072 1.075 -2.667 1.00 91.62 103 GLU A CA 1
ATOM 768 C C . GLU A 1 103 ? 10.129 0.173 -1.866 1.00 91.62 103 GLU A C 1
ATOM 770 O O . GLU A 1 103 ? 10.142 -1.061 -1.968 1.00 91.62 103 GLU A O 1
ATOM 775 N N . SER A 1 104 ? 9.311 0.783 -1.016 1.00 94.00 104 SER A N 1
ATOM 776 C CA . SER A 1 104 ? 8.253 0.085 -0.292 1.00 94.00 104 SER A CA 1
ATOM 777 C C . SER A 1 104 ? 7.030 0.978 -0.183 1.00 94.00 104 SER A C 1
ATOM 779 O O . SER A 1 104 ? 7.149 2.173 0.090 1.00 94.00 104 SER A O 1
ATOM 781 N N . TYR A 1 105 ? 5.859 0.382 -0.380 1.00 94.25 105 TYR A N 1
ATOM 782 C CA . TYR A 1 105 ? 4.570 1.054 -0.254 1.00 94.25 105 TYR A CA 1
ATOM 783 C C . TYR A 1 105 ? 3.852 0.507 0.974 1.00 94.25 105 TYR A C 1
ATOM 785 O O . TYR A 1 105 ? 3.762 -0.709 1.135 1.00 94.25 105 TYR A O 1
ATOM 793 N N . VAL A 1 106 ? 3.338 1.391 1.825 1.00 94.94 106 VAL A N 1
ATOM 794 C CA . VAL A 1 106 ? 2.460 1.019 2.941 1.00 94.94 106 VAL A CA 1
ATOM 795 C C . VAL A 1 106 ? 1.027 1.298 2.518 1.00 94.94 106 VAL A C 1
ATOM 797 O O . VAL A 1 106 ? 0.727 2.397 2.047 1.00 94.94 106 VAL A O 1
ATOM 800 N N . ILE A 1 107 ? 0.165 0.300 2.665 1.00 92.25 107 ILE A N 1
ATOM 801 C CA . ILE A 1 107 ? -1.269 0.428 2.438 1.00 92.25 107 ILE A CA 1
ATOM 802 C C . ILE A 1 107 ? -1.944 0.422 3.799 1.00 92.25 107 ILE A C 1
ATOM 804 O O . ILE A 1 107 ? -1.830 -0.560 4.533 1.00 92.25 107 ILE A O 1
ATOM 808 N N . PHE A 1 108 ? -2.613 1.529 4.114 1.00 91.12 108 PHE A N 1
ATOM 809 C CA . PHE A 1 108 ? -3.291 1.673 5.392 1.00 91.12 108 PHE A CA 1
ATOM 810 C C . PHE A 1 108 ? -4.581 0.858 5.442 1.00 91.12 108 PHE A C 1
ATOM 812 O O . PHE A 1 108 ? -5.340 0.841 4.465 1.00 91.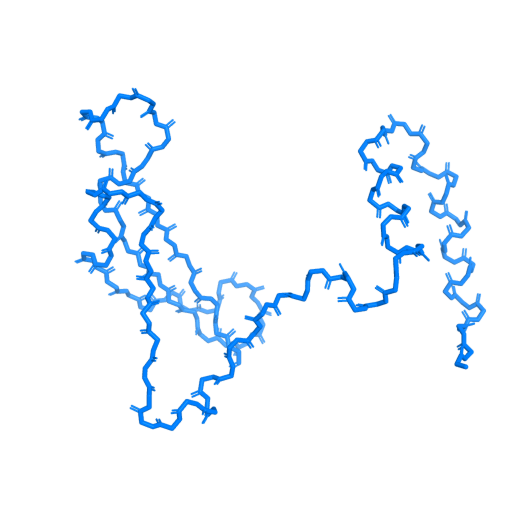12 108 PHE A O 1
ATOM 819 N N . GLY A 1 109 ? -4.798 0.193 6.574 1.00 86.31 109 GLY A N 1
ATOM 820 C CA . GLY A 1 109 ? -6.085 -0.379 6.951 1.00 86.31 109 GLY A CA 1
ATOM 821 C C . GLY A 1 109 ? -7.138 0.708 7.195 1.00 86.31 109 GLY A C 1
ATOM 822 O O . GLY A 1 109 ? -6.844 1.903 7.136 1.00 86.31 109 GLY A O 1
ATOM 823 N N . ALA A 1 110 ? -8.392 0.294 7.388 1.00 81.00 110 ALA A N 1
ATOM 824 C CA . ALA A 1 110 ? -9.522 1.173 7.701 1.00 81.00 110 ALA A CA 1
ATOM 825 C C . ALA A 1 110 ? -10.678 0.399 8.347 1.00 81.00 110 ALA A C 1
ATOM 827 O O . ALA A 1 110 ? -10.736 -0.842 8.159 1.00 81.00 110 ALA A O 1
#

Sequence (110 aa):
MTISHRLLTLLRRSKNKMSKSSSNRNLFRRLITEPLEERRLLTTIDLASLGSAGITIFGADADDRSGISVSSAGDVNGDGFDDFVIGASWGGASGNPSNRFGESYVIFGA

Radius of gyration: 20.27 Å; chains: 1; bounding box: 46×47×32 Å

Secondary structure (DSSP, 8-state):
----HHHHHHHHHHHHH-TT-HHHHHHHHHHHHS-GGGS-------GGGGTT-------SSTTS-EEEEEEEEE-SSSSSS-EEEEEETT--SSS-TT----EEEEE---

Foldseek 3Di:
DDDDPVVVVVLVVVVVVPPPDPVVVVVNCCVPPDDPVPPPPPPDDPPVVQPPHDDDDDDPDPQLQWQVDKDWDQQPPPPRDTKIKIKRQQDDPDPPSVDRPIDMDIDHDD

pLDDT: mean 74.66, std 17.64, range [38.12, 97.62]